Protein AF-A0A2M6ZL70-F1 (afdb_monomer_lite)

Foldseek 3Di:
DDDDPVVVPDDDDPLVVVVVVQVVCVVVVHDDDDPSDPDDPDDDDPVVVVVVVVCVVVVVPDDDPPVGHPVD

Secondary structure (DSSP, 8-state):
----GGGGGSPPPHHHHHHHHHHHHHHTT---------S-SSPPPHHHHHHHHHHHHTT--SPPPTT--TT-

Radius of gyration: 19.78 Å; chains: 1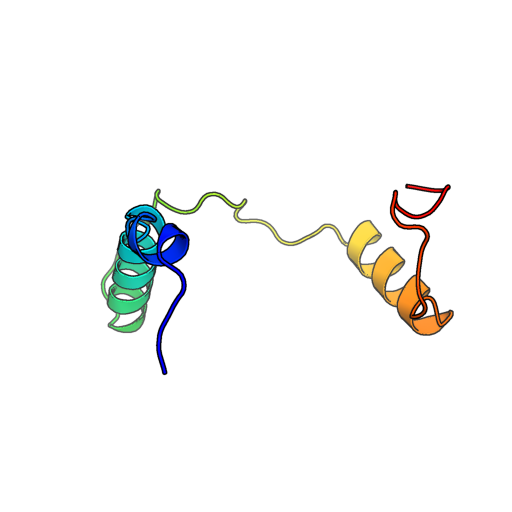; bounding box: 36×38×44 Å

pLDDT: mean 93.4, std 4.86, range [76.06, 98.75]

Sequence (72 aa):
MQLARRIRQIPPSATLALNAKANQLKAQGVDIVNFGVGEPDFDTPDNIREAAIRAIREGFTRYTPVGGIPEL

Structure (mmCIF, N/CA/C/O backbone):
data_AF-A0A2M6ZL70-F1
#
_entry.id   AF-A0A2M6ZL70-F1
#
loop_
_atom_site.group_PDB
_atom_site.id
_atom_site.type_symbol
_atom_site.label_atom_id
_atom_site.label_alt_id
_atom_site.label_comp_id
_atom_site.label_asym_id
_atom_site.label_entity_id
_atom_site.label_seq_id
_atom_site.pdbx_PDB_ins_code
_atom_site.Cartn_x
_atom_site.Cartn_y
_atom_site.Cartn_z
_atom_site.occupancy
_atom_site.B_iso_or_equiv
_atom_site.auth_seq_id
_atom_site.auth_comp_id
_atom_site.auth_asym_id
_atom_site.auth_atom_id
_atom_site.pdbx_PDB_model_num
ATOM 1 N N . MET A 1 1 ? 18.452 16.672 18.316 1.00 76.06 1 MET A N 1
ATOM 2 C CA . MET A 1 1 ? 18.182 16.746 16.861 1.00 76.06 1 MET A CA 1
ATOM 3 C C . MET A 1 1 ? 17.133 17.827 16.615 1.00 76.06 1 MET A C 1
ATOM 5 O O . MET A 1 1 ? 16.107 17.796 17.284 1.00 76.06 1 MET A O 1
ATOM 9 N N . GLN A 1 2 ? 17.380 18.807 15.741 1.00 89.69 2 GLN A N 1
ATOM 10 C CA . GLN A 1 2 ? 16.446 19.915 15.495 1.00 89.69 2 GLN A CA 1
ATOM 11 C C . GLN A 1 2 ? 15.716 19.712 14.163 1.00 89.69 2 GLN A C 1
ATOM 13 O O . GLN A 1 2 ? 16.338 19.687 13.108 1.00 89.69 2 GLN A O 1
ATOM 18 N N . LEU A 1 3 ? 14.390 19.556 14.217 1.00 93.50 3 LEU A N 1
ATOM 19 C CA . LEU A 1 3 ? 13.553 19.403 13.022 1.00 93.50 3 LEU A CA 1
ATOM 20 C C . LEU A 1 3 ? 13.315 20.746 12.316 1.00 93.50 3 LEU A C 1
ATOM 22 O O . LEU A 1 3 ? 13.191 21.786 12.972 1.00 93.50 3 LEU A O 1
ATOM 26 N N . ALA A 1 4 ? 13.172 20.702 10.988 1.00 96.19 4 ALA A N 1
ATOM 27 C CA . ALA A 1 4 ? 12.815 21.855 10.164 1.00 96.19 4 ALA A CA 1
ATOM 28 C C . ALA A 1 4 ? 11.445 22.447 10.552 1.00 96.19 4 ALA A C 1
ATOM 30 O O . ALA A 1 4 ? 10.507 21.718 10.876 1.00 96.19 4 ALA A O 1
ATOM 31 N N . ARG A 1 5 ? 11.301 23.778 10.454 1.00 94.94 5 ARG A N 1
ATOM 32 C CA . ARG A 1 5 ? 10.093 24.515 10.883 1.00 94.94 5 ARG A CA 1
ATOM 33 C C . ARG A 1 5 ? 8.805 24.013 10.222 1.00 94.94 5 ARG A C 1
ATOM 35 O O . ARG A 1 5 ? 7.819 23.828 10.921 1.00 94.94 5 ARG A O 1
ATOM 42 N N . ARG A 1 6 ? 8.836 23.739 8.911 1.00 95.12 6 ARG A N 1
ATOM 43 C CA . ARG A 1 6 ? 7.676 23.251 8.138 1.00 95.12 6 ARG A CA 1
ATOM 44 C C . ARG A 1 6 ? 7.082 21.948 8.676 1.00 95.12 6 ARG A C 1
ATOM 46 O O . ARG A 1 6 ? 5.877 21.772 8.637 1.00 95.12 6 ARG A O 1
ATOM 53 N N . ILE A 1 7 ? 7.910 21.062 9.235 1.00 94.44 7 ILE A N 1
ATOM 54 C CA . ILE A 1 7 ? 7.433 19.795 9.809 1.00 94.44 7 ILE A CA 1
ATOM 55 C C . ILE A 1 7 ? 6.583 20.052 11.055 1.00 94.44 7 ILE A C 1
ATOM 57 O O . ILE A 1 7 ? 5.596 19.366 11.275 1.00 94.44 7 ILE A O 1
ATOM 61 N N . ARG A 1 8 ? 6.914 21.087 11.838 1.00 91.25 8 ARG A N 1
ATOM 62 C CA . ARG A 1 8 ? 6.165 21.444 13.054 1.00 91.25 8 ARG A CA 1
ATOM 63 C C . ARG A 1 8 ? 4.775 22.018 12.766 1.00 91.25 8 ARG A C 1
ATOM 65 O O . ARG A 1 8 ? 3.991 22.157 13.692 1.00 91.25 8 ARG A O 1
ATOM 72 N N . GLN A 1 9 ? 4.499 22.394 11.518 1.00 94.38 9 GLN A N 1
ATOM 73 C CA . GLN A 1 9 ? 3.213 22.958 11.101 1.00 94.38 9 GLN A CA 1
ATOM 74 C C . GLN A 1 9 ? 2.228 21.884 10.623 1.00 94.38 9 GLN A C 1
ATOM 76 O O . GLN A 1 9 ? 1.058 22.193 10.427 1.00 94.38 9 GLN A O 1
ATOM 81 N N . ILE A 1 10 ? 2.682 20.642 10.428 1.00 92.88 10 ILE A N 1
ATOM 82 C CA . ILE A 1 10 ? 1.827 19.542 9.981 1.00 92.88 10 ILE A CA 1
ATOM 83 C C . ILE A 1 10 ? 1.145 18.940 11.217 1.00 92.88 10 ILE A C 1
ATOM 85 O O . ILE A 1 10 ? 1.845 18.427 12.096 1.00 92.88 10 ILE A O 1
ATOM 89 N N . PRO A 1 11 ? -0.195 19.001 11.321 1.00 90.81 11 PRO A N 1
ATOM 90 C CA . PRO A 1 11 ? -0.898 18.414 12.449 1.00 90.81 11 PRO A CA 1
ATOM 91 C C . PRO A 1 11 ? -0.832 16.878 12.396 1.00 90.81 11 PRO A C 1
ATOM 9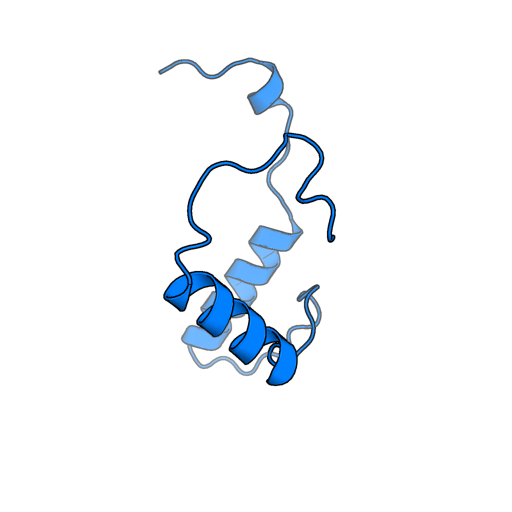3 O O . PRO A 1 11 ? -0.758 16.295 11.310 1.00 90.81 11 PRO A O 1
ATOM 96 N N . PRO A 1 12 ? -0.902 16.196 13.551 1.00 88.50 12 PRO A N 1
ATOM 97 C CA . PRO A 1 12 ? -1.093 14.752 13.584 1.00 88.50 12 PRO A CA 1
ATOM 98 C C . PRO A 1 12 ? -2.369 14.332 12.841 1.00 88.50 12 PRO A C 1
ATOM 100 O O . PRO A 1 12 ? -3.387 15.022 12.895 1.00 88.50 12 PRO A O 1
ATOM 103 N N . SER A 1 13 ? -2.328 13.180 12.170 1.00 90.81 13 SER A N 1
ATOM 104 C CA . SER A 1 13 ? -3.485 12.667 11.432 1.00 90.81 13 SER A CA 1
ATOM 105 C C . SER A 1 13 ? -4.547 12.102 12.378 1.00 90.81 13 SER A C 1
ATOM 107 O O . SER A 1 13 ? -4.312 11.118 13.084 1.00 90.81 13 SER A O 1
ATOM 109 N N . ALA A 1 14 ? -5.742 12.694 12.343 1.00 88.81 14 ALA A N 1
ATOM 110 C CA . ALA A 1 14 ? -6.896 12.203 13.091 1.00 88.81 14 ALA A CA 1
ATOM 111 C C . ALA A 1 14 ? -7.375 10.828 12.589 1.00 88.81 14 ALA A C 1
ATOM 113 O O . ALA A 1 14 ? -7.768 9.983 13.392 1.00 88.81 14 ALA A O 1
ATOM 114 N N . THR A 1 15 ? -7.293 10.569 11.278 1.00 88.12 15 THR A N 1
ATOM 115 C CA . THR A 1 15 ? -7.718 9.291 10.683 1.00 88.12 15 THR A CA 1
ATOM 116 C C . THR A 1 15 ? -6.792 8.144 11.082 1.00 88.12 15 THR A C 1
ATOM 118 O O . THR A 1 15 ? -7.267 7.058 11.408 1.00 88.12 15 THR A O 1
ATOM 121 N N . LEU A 1 16 ? -5.478 8.390 11.155 1.00 87.38 16 LEU A N 1
ATOM 122 C CA . LEU A 1 16 ? -4.522 7.392 11.648 1.00 87.38 16 LEU A CA 1
ATOM 123 C C . LEU A 1 16 ? -4.732 7.092 13.135 1.00 87.38 16 LEU A C 1
ATOM 125 O O . LEU A 1 16 ? -4.685 5.929 13.531 1.00 87.38 16 LEU A O 1
ATOM 129 N N . ALA A 1 17 ? -5.000 8.115 13.952 1.00 88.50 17 ALA A N 1
ATOM 130 C CA . ALA A 1 17 ? -5.267 7.928 15.378 1.00 88.50 17 ALA A CA 1
ATOM 131 C C . ALA A 1 17 ? -6.530 7.082 15.624 1.00 88.50 17 ALA A C 1
ATOM 133 O O . ALA A 1 17 ? -6.512 6.175 16.459 1.00 88.50 17 ALA A O 1
ATOM 134 N N . LEU A 1 18 ? -7.603 7.337 14.866 1.00 89.12 18 LEU A N 1
ATOM 135 C CA . LEU A 1 18 ? -8.841 6.562 14.946 1.00 89.12 18 LEU A CA 1
ATOM 136 C C . LEU A 1 18 ? -8.623 5.098 14.541 1.00 89.12 18 LEU A C 1
ATOM 138 O O . LEU A 1 18 ? -8.996 4.197 15.292 1.00 89.12 18 LEU A O 1
ATOM 142 N N . ASN A 1 19 ? -7.968 4.857 13.400 1.00 88.38 19 ASN A N 1
ATOM 143 C CA . ASN A 1 19 ? -7.681 3.500 12.928 1.00 88.38 19 ASN A CA 1
ATOM 144 C C . ASN A 1 19 ? -6.777 2.729 13.900 1.00 88.38 19 ASN A C 1
ATOM 146 O O . ASN A 1 19 ? -7.041 1.564 14.194 1.00 88.38 19 ASN A O 1
ATOM 150 N N . ALA A 1 20 ? -5.763 3.380 14.479 1.00 89.25 20 ALA A N 1
ATOM 151 C CA . ALA A 1 20 ? -4.923 2.767 15.506 1.00 89.25 20 ALA A CA 1
ATOM 152 C C . ALA A 1 20 ? -5.736 2.359 16.747 1.00 89.25 20 ALA A C 1
ATOM 154 O O . ALA A 1 20 ? -5.555 1.258 17.272 1.00 89.25 20 ALA A O 1
ATOM 155 N N . LYS A 1 21 ? -6.670 3.209 17.194 1.00 91.00 21 LYS A N 1
ATOM 156 C CA . LYS A 1 21 ? -7.537 2.901 18.338 1.00 91.00 21 LYS A CA 1
ATOM 157 C C . LYS A 1 21 ? -8.501 1.751 18.042 1.00 91.00 21 LYS A C 1
ATOM 159 O O . LYS A 1 21 ? -8.657 0.876 18.894 1.00 91.00 21 LYS A O 1
ATOM 164 N N . ALA A 1 22 ? -9.109 1.729 16.856 1.00 90.62 22 ALA A N 1
ATOM 165 C CA . ALA A 1 22 ? -9.984 0.639 16.424 1.00 90.62 22 ALA A CA 1
ATOM 166 C C . ALA A 1 22 ? -9.231 -0.703 16.393 1.00 90.62 22 ALA A C 1
ATOM 168 O O . ALA A 1 22 ? -9.704 -1.687 16.960 1.00 90.62 22 ALA A O 1
ATOM 169 N N . ASN A 1 23 ? -8.015 -0.722 15.835 1.00 89.44 23 ASN A N 1
ATOM 170 C CA . ASN A 1 23 ? -7.160 -1.911 15.808 1.00 89.44 23 ASN A CA 1
ATOM 171 C C . ASN A 1 23 ? -6.761 -2.380 17.215 1.00 89.44 23 ASN A C 1
ATOM 173 O O . ASN A 1 23 ? -6.785 -3.578 17.491 1.00 89.44 23 ASN A O 1
ATOM 177 N N . GLN A 1 24 ? -6.443 -1.451 18.125 1.00 93.62 24 GLN A N 1
ATOM 178 C CA . GLN A 1 24 ? -6.130 -1.778 19.519 1.00 93.62 24 GLN A CA 1
ATOM 179 C C . GLN A 1 24 ? -7.317 -2.442 20.227 1.00 93.62 24 GLN A C 1
ATOM 181 O O . GLN A 1 24 ? -7.140 -3.448 20.908 1.00 93.62 24 GLN A O 1
ATOM 186 N N . LEU A 1 25 ? -8.519 -1.884 20.083 1.00 94.06 25 LEU A N 1
ATOM 187 C CA . LEU A 1 25 ? -9.719 -2.427 20.717 1.00 94.06 25 LEU A CA 1
ATOM 188 C C . LEU A 1 25 ? -10.097 -3.798 20.130 1.00 94.06 25 LEU A C 1
ATOM 190 O O . LEU A 1 25 ? -10.408 -4.716 20.885 1.00 94.06 25 LEU A O 1
ATOM 194 N N . LYS A 1 26 ? -9.968 -3.977 18.808 1.00 91.69 26 LYS A N 1
ATOM 195 C CA . LYS A 1 26 ? -10.144 -5.281 18.151 1.00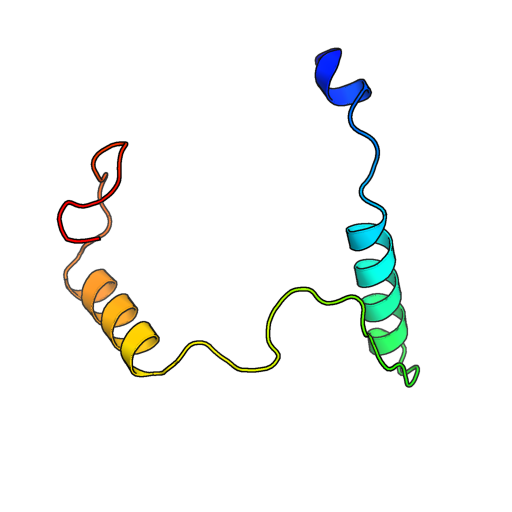 91.69 26 LYS A CA 1
ATOM 196 C C . LYS A 1 26 ? -9.153 -6.323 18.687 1.00 91.69 26 LYS A C 1
ATOM 198 O O . LYS A 1 26 ? -9.549 -7.443 18.990 1.00 91.69 26 LYS A O 1
ATOM 203 N N . ALA A 1 27 ? -7.883 -5.953 18.874 1.00 93.38 27 ALA A N 1
ATOM 204 C CA . ALA A 1 27 ? -6.861 -6.834 19.455 1.00 93.38 27 ALA A CA 1
ATOM 205 C C . ALA A 1 27 ? -7.128 -7.194 20.930 1.00 93.38 27 ALA A C 1
ATOM 207 O O . ALA A 1 27 ? -6.657 -8.221 21.410 1.00 93.38 27 ALA A O 1
ATOM 208 N N . GLN A 1 28 ? -7.897 -6.369 21.643 1.00 96.56 28 GLN A N 1
ATOM 209 C CA . GLN A 1 28 ? -8.370 -6.636 23.006 1.00 96.56 28 GLN A CA 1
ATOM 210 C C . GLN A 1 28 ? -9.645 -7.496 23.041 1.00 96.56 28 GLN A C 1
ATOM 212 O O . GLN A 1 28 ? -10.163 -7.763 24.122 1.00 96.56 28 GLN A O 1
ATOM 217 N N . GLY A 1 29 ? -10.155 -7.930 21.882 1.00 95.31 29 GLY A N 1
ATOM 218 C CA . GLY A 1 29 ? -11.366 -8.745 21.772 1.00 95.31 29 GLY A CA 1
ATOM 219 C C . GLY A 1 29 ? -12.671 -7.951 21.850 1.00 95.31 29 GLY A C 1
ATOM 220 O O . GLY A 1 29 ? -13.727 -8.551 22.026 1.00 95.31 29 GLY A O 1
ATOM 221 N N . VAL A 1 30 ? -12.624 -6.618 21.734 1.00 96.62 30 VAL A N 1
ATOM 222 C CA . VAL A 1 30 ? -13.836 -5.791 21.674 1.00 96.62 30 VAL A CA 1
ATOM 223 C C . VAL A 1 30 ? -14.479 -5.941 20.294 1.00 96.62 30 VAL A C 1
ATOM 225 O O . VAL A 1 30 ? -13.809 -5.754 19.276 1.00 96.62 30 VAL A O 1
ATOM 228 N N . ASP A 1 31 ? -15.777 -6.241 20.267 1.00 94.00 31 ASP A N 1
ATOM 229 C CA . ASP A 1 31 ? -16.568 -6.295 19.036 1.00 94.00 31 ASP A CA 1
ATOM 230 C C . ASP A 1 31 ? -16.830 -4.878 18.502 1.00 94.00 31 ASP A C 1
ATOM 232 O O . ASP A 1 31 ? -17.483 -4.059 19.154 1.00 94.00 31 ASP A O 1
ATOM 236 N N . ILE A 1 32 ? -16.240 -4.557 17.348 1.00 89.44 32 ILE A N 1
ATOM 237 C CA . ILE A 1 32 ? -16.247 -3.218 16.748 1.00 89.44 32 ILE A CA 1
ATOM 238 C C . ILE A 1 32 ? -16.405 -3.332 15.241 1.00 89.44 32 ILE A C 1
ATOM 240 O O . ILE A 1 32 ? -15.630 -4.009 14.565 1.00 89.44 32 ILE A O 1
ATOM 244 N N . VAL A 1 33 ? -17.332 -2.541 14.707 1.00 88.50 33 VAL A N 1
ATOM 245 C CA . VAL A 1 33 ? -17.466 -2.305 13.270 1.00 88.50 33 VAL A CA 1
ATOM 246 C C . VAL A 1 33 ? -16.705 -1.030 12.910 1.00 88.50 33 VAL A C 1
ATOM 248 O O . VAL A 1 33 ? -17.070 0.066 13.339 1.00 88.50 33 VAL A O 1
ATOM 251 N N . ASN A 1 34 ? -15.615 -1.165 12.151 1.00 84.31 34 ASN A N 1
ATOM 252 C CA . ASN A 1 34 ? -14.782 -0.033 11.747 1.00 84.31 34 ASN A CA 1
ATOM 253 C C . ASN A 1 34 ? -15.169 0.465 10.345 1.00 84.31 34 ASN A C 1
ATOM 255 O O . ASN A 1 34 ? -14.843 -0.177 9.353 1.00 84.31 34 ASN A O 1
ATOM 259 N N . PHE A 1 35 ? -15.796 1.641 10.270 1.00 86.88 35 PHE A N 1
ATOM 260 C CA . PHE A 1 35 ? -16.107 2.340 9.013 1.00 86.88 35 PHE A CA 1
ATOM 261 C C . PHE A 1 35 ? -15.055 3.398 8.619 1.00 86.88 35 PHE A C 1
ATOM 263 O O . PHE A 1 35 ? -15.290 4.208 7.729 1.00 86.88 35 PHE A O 1
ATOM 270 N N . GLY A 1 36 ? -13.912 3.445 9.312 1.00 81.38 36 GLY A N 1
ATOM 271 C CA . GLY A 1 36 ? -12.841 4.429 9.101 1.00 81.38 36 GLY A CA 1
ATOM 272 C C . GLY A 1 36 ? -11.712 3.972 8.170 1.00 81.38 36 GLY A C 1
ATOM 273 O O . GLY A 1 36 ? -10.726 4.696 8.002 1.00 81.38 36 GLY A O 1
ATOM 274 N N . VAL A 1 37 ? -11.822 2.773 7.595 1.00 80.94 37 VAL A N 1
ATOM 275 C CA . VAL A 1 37 ? -10.836 2.214 6.663 1.00 80.94 37 VAL A CA 1
ATOM 276 C C . VAL A 1 37 ? -11.120 2.741 5.254 1.00 80.94 37 VAL A C 1
ATOM 278 O O . VAL A 1 37 ? -12.257 2.712 4.798 1.00 80.94 37 VAL A O 1
ATOM 281 N N . GLY A 1 38 ? -10.091 3.269 4.585 1.00 86.69 38 GLY A N 1
ATOM 282 C CA . GLY A 1 38 ? -10.197 3.859 3.242 1.00 86.69 38 GLY A CA 1
ATOM 283 C C . GLY A 1 38 ? -9.756 2.933 2.105 1.00 86.69 38 GLY A C 1
ATOM 284 O O . GLY A 1 38 ? -9.650 3.391 0.970 1.00 86.69 38 GLY A O 1
ATOM 285 N N . GLU A 1 39 ? -9.455 1.670 2.408 1.00 89.12 39 GLU A N 1
ATOM 286 C CA . GLU A 1 39 ? -9.093 0.632 1.440 1.00 89.12 39 GLU A CA 1
ATOM 287 C C . GLU A 1 39 ? -10.214 -0.414 1.322 1.00 89.12 39 GLU A C 1
ATOM 289 O O . GLU A 1 39 ? -10.988 -0.581 2.271 1.00 89.12 39 GLU A O 1
ATOM 294 N N . PRO A 1 40 ? -10.338 -1.095 0.170 1.00 91.44 40 PRO A N 1
ATOM 295 C CA . PRO A 1 40 ? -11.302 -2.175 0.009 1.00 91.44 40 PRO A CA 1
ATOM 296 C C . PRO A 1 40 ? -11.021 -3.367 0.931 1.00 91.44 40 PRO A C 1
ATOM 298 O O . PRO A 1 40 ? -9.901 -3.574 1.386 1.00 91.44 40 PRO A O 1
ATOM 301 N N . ASP A 1 41 ? -12.047 -4.181 1.161 1.00 90.50 41 ASP A N 1
ATOM 302 C CA . ASP A 1 41 ? -12.021 -5.376 2.010 1.00 90.50 41 ASP A CA 1
ATOM 303 C C . ASP A 1 41 ? -11.595 -6.661 1.276 1.00 90.50 41 ASP A C 1
ATOM 305 O O . ASP A 1 41 ? -11.549 -7.734 1.879 1.00 90.50 41 ASP A O 1
ATOM 309 N N . PHE A 1 42 ? -11.279 -6.566 -0.015 1.00 94.94 42 PHE A N 1
ATOM 310 C CA . PHE A 1 42 ? -10.829 -7.682 -0.841 1.00 94.94 42 PHE A CA 1
ATOM 311 C C . PHE A 1 42 ? -9.329 -7.616 -1.132 1.00 94.94 42 PHE A C 1
ATOM 313 O O . PHE A 1 42 ? -8.731 -6.545 -1.236 1.00 94.94 42 PHE A O 1
ATOM 320 N N . ASP A 1 43 ? -8.731 -8.786 -1.341 1.00 97.00 43 ASP A N 1
ATOM 321 C CA . ASP A 1 43 ? -7.331 -8.882 -1.735 1.00 97.00 43 ASP A CA 1
ATOM 322 C C . ASP A 1 43 ? -7.102 -8.439 -3.189 1.00 97.00 43 ASP A C 1
ATOM 324 O O . ASP A 1 43 ? -7.980 -8.533 -4.050 1.00 97.00 43 ASP A O 1
ATOM 328 N N . THR A 1 44 ? -5.863 -8.052 -3.499 1.00 98.00 44 THR A N 1
ATOM 329 C CA . THR A 1 44 ? -5.407 -7.808 -4.875 1.00 98.00 44 THR A CA 1
ATOM 330 C C . THR A 1 44 ? -5.725 -9.003 -5.793 1.00 98.00 44 THR A C 1
ATOM 332 O O . THR A 1 44 ? -5.311 -10.115 -5.462 1.00 98.00 44 THR A O 1
ATOM 335 N N . PRO A 1 45 ? -6.370 -8.804 -6.960 1.00 98.44 45 PRO A N 1
ATOM 336 C CA . PRO A 1 45 ? -6.686 -9.872 -7.914 1.00 98.44 45 PRO A CA 1
ATOM 337 C C . PRO A 1 45 ? -5.493 -10.751 -8.333 1.00 98.44 45 PRO A C 1
ATOM 339 O O . PRO A 1 45 ? -4.374 -10.261 -8.509 1.00 98.44 45 PRO A O 1
ATOM 342 N N . ASP A 1 46 ? -5.744 -12.045 -8.572 1.00 98.62 46 ASP A N 1
ATOM 343 C CA . ASP A 1 46 ? -4.705 -13.041 -8.894 1.00 98.62 46 ASP A CA 1
ATOM 344 C C . ASP A 1 46 ? -3.864 -12.686 -10.117 1.00 98.62 46 ASP A C 1
ATOM 346 O O . ASP A 1 46 ? -2.643 -12.807 -10.089 1.00 98.62 46 ASP A O 1
ATOM 350 N N . ASN A 1 47 ? -4.486 -12.182 -11.181 1.00 98.50 47 ASN A N 1
ATOM 351 C CA . ASN A 1 47 ? -3.765 -11.792 -12.391 1.00 98.50 47 ASN A CA 1
ATOM 352 C C . ASN A 1 47 ? -2.726 -10.687 -12.125 1.00 98.50 47 ASN A C 1
ATOM 354 O O . ASN A 1 47 ? -1.687 -10.653 -12.783 1.00 98.50 47 ASN A O 1
ATOM 358 N N . ILE A 1 48 ? -2.985 -9.804 -11.155 1.00 98.56 48 ILE A N 1
ATOM 359 C CA . ILE A 1 48 ? -2.053 -8.748 -10.747 1.00 98.56 48 ILE A CA 1
ATOM 360 C C . ILE A 1 48 ? -0.930 -9.346 -9.891 1.00 98.56 48 ILE A C 1
ATOM 362 O O . ILE A 1 48 ? 0.242 -9.039 -10.118 1.00 98.56 48 ILE A O 1
ATOM 366 N N . ARG A 1 49 ? -1.268 -10.241 -8.950 1.00 98.62 49 ARG A N 1
ATOM 367 C CA . ARG A 1 49 ? -0.282 -10.963 -8.127 1.00 98.62 49 ARG A CA 1
ATOM 368 C C . ARG A 1 49 ? 0.703 -11.750 -8.994 1.00 98.62 49 ARG A C 1
ATOM 370 O O . ARG A 1 49 ? 1.913 -11.611 -8.822 1.00 98.62 49 ARG A O 1
ATOM 377 N N . GLU A 1 50 ? 0.201 -12.500 -9.972 1.00 98.75 50 GLU A N 1
ATOM 378 C CA . GLU A 1 50 ? 1.023 -13.296 -10.888 1.00 98.75 50 GLU A CA 1
ATOM 379 C C . GLU A 1 50 ? 1.907 -12.428 -11.792 1.00 98.75 50 GLU A C 1
ATOM 381 O O . GLU A 1 50 ? 3.079 -12.748 -12.003 1.00 98.75 50 GLU A O 1
ATOM 386 N N . ALA A 1 51 ? 1.399 -11.290 -12.281 1.00 98.44 51 ALA A N 1
ATOM 387 C CA . ALA A 1 51 ? 2.205 -10.346 -13.054 1.00 98.44 51 ALA A CA 1
ATOM 388 C C . ALA A 1 51 ? 3.375 -9.778 -12.227 1.00 98.44 51 ALA A C 1
ATOM 390 O O . ALA A 1 51 ? 4.501 -9.710 -12.726 1.00 98.44 51 ALA A O 1
ATOM 391 N N . ALA A 1 52 ? 3.136 -9.435 -10.957 1.00 98.44 52 ALA A N 1
ATOM 392 C CA . ALA A 1 52 ? 4.177 -8.962 -10.046 1.00 98.44 52 ALA A CA 1
ATOM 393 C C . ALA A 1 52 ? 5.210 -10.057 -9.723 1.00 98.44 52 ALA A C 1
ATOM 395 O O . ALA A 1 52 ? 6.415 -9.805 -9.768 1.00 98.44 52 ALA A O 1
ATOM 396 N N . ILE A 1 53 ? 4.762 -11.293 -9.463 1.00 98.69 53 ILE A N 1
ATOM 397 C CA . ILE A 1 53 ? 5.651 -12.447 -9.247 1.00 98.69 53 ILE A CA 1
ATOM 398 C C . ILE A 1 53 ? 6.535 -12.687 -10.475 1.00 98.69 53 ILE A C 1
ATOM 400 O O . ILE A 1 53 ? 7.742 -12.907 -10.337 1.00 98.69 53 ILE A O 1
ATOM 404 N N . ARG A 1 54 ? 5.960 -12.634 -11.680 1.00 98.62 54 ARG A N 1
ATOM 405 C CA . ARG A 1 54 ? 6.711 -12.789 -12.929 1.00 98.62 54 ARG A CA 1
ATOM 406 C C . ARG A 1 54 ? 7.774 -11.702 -13.080 1.00 98.62 54 ARG A C 1
ATOM 408 O O . ARG A 1 54 ? 8.926 -12.043 -13.322 1.00 98.62 54 ARG A O 1
ATOM 415 N N . ALA A 1 55 ? 7.425 -10.435 -12.851 1.00 98.25 55 ALA A N 1
ATOM 416 C CA . ALA A 1 55 ? 8.375 -9.325 -12.926 1.00 98.25 55 ALA A CA 1
ATOM 417 C C . ALA A 1 55 ? 9.568 -9.514 -11.967 1.00 98.25 55 ALA A C 1
ATOM 419 O O . ALA A 1 55 ? 10.718 -9.293 -12.349 1.00 98.25 55 ALA A O 1
ATOM 420 N N . ILE A 1 56 ? 9.318 -10.007 -10.745 1.00 98.50 56 ILE A N 1
ATOM 421 C CA . ILE A 1 56 ? 10.380 -10.362 -9.789 1.00 98.50 56 ILE A CA 1
ATOM 422 C C . ILE A 1 56 ? 11.279 -11.472 -10.353 1.00 98.50 56 ILE A C 1
ATOM 424 O O . ILE A 1 56 ? 12.504 -11.345 -10.316 1.00 98.50 56 ILE A O 1
ATOM 428 N N . ARG A 1 57 ? 10.692 -12.552 -10.889 1.00 98.44 57 ARG A N 1
ATOM 429 C CA . ARG A 1 57 ? 11.434 -13.697 -11.456 1.00 98.44 57 ARG A CA 1
ATOM 430 C C . ARG A 1 57 ? 12.264 -13.320 -12.684 1.00 98.44 57 ARG A C 1
ATOM 432 O 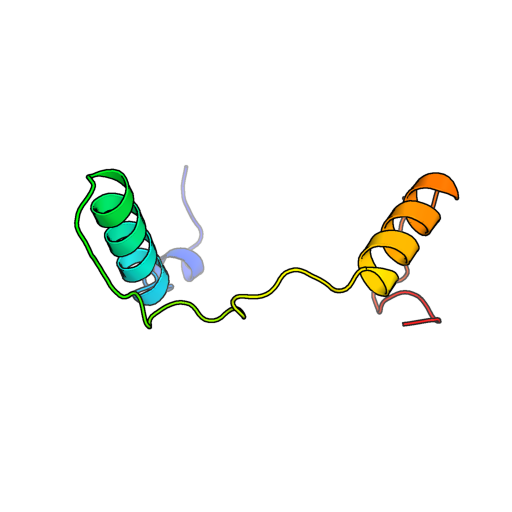O . ARG A 1 57 ? 13.350 -13.859 -12.864 1.00 98.44 57 ARG A O 1
ATOM 439 N N . GLU A 1 58 ? 11.778 -12.386 -13.494 1.00 98.06 58 GLU A N 1
ATOM 440 C CA . GLU A 1 58 ? 12.465 -11.855 -14.679 1.00 98.06 58 GLU A CA 1
ATOM 441 C C . GLU A 1 58 ? 13.534 -10.805 -14.330 1.00 98.06 58 GLU A C 1
ATOM 443 O O . GLU A 1 58 ? 14.239 -10.308 -15.206 1.00 98.06 58 GLU A O 1
ATOM 448 N N . GLY A 1 59 ? 13.699 -10.478 -13.044 1.00 97.81 59 GLY A N 1
ATOM 449 C CA . GLY A 1 59 ? 14.738 -9.568 -12.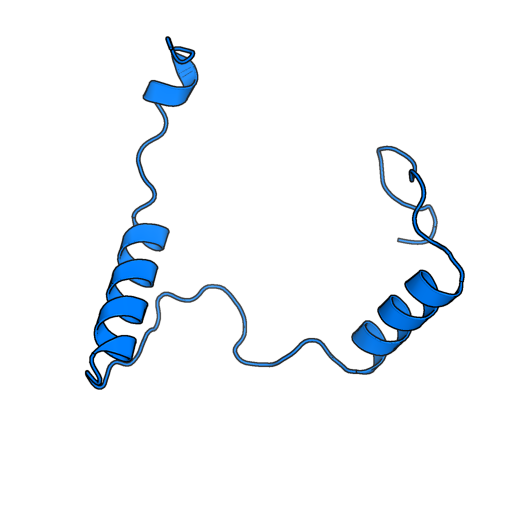574 1.00 97.81 59 GLY A CA 1
ATOM 450 C C . GLY A 1 59 ? 14.398 -8.086 -12.733 1.00 97.81 59 GLY A C 1
ATOM 451 O O . GLY A 1 59 ? 15.307 -7.254 -12.646 1.00 97.81 59 GLY A O 1
ATOM 452 N N . PHE A 1 60 ? 13.119 -7.730 -12.900 1.00 97.06 60 PHE A N 1
ATOM 453 C CA . PHE A 1 60 ? 12.631 -6.352 -13.012 1.00 97.06 60 PHE A CA 1
ATOM 454 C C . PHE A 1 60 ? 12.729 -5.604 -11.665 1.00 97.06 60 PHE A C 1
ATOM 456 O O . PHE A 1 60 ? 11.755 -5.386 -10.953 1.00 97.06 60 PHE A O 1
ATOM 463 N N . THR A 1 61 ? 13.963 -5.279 -11.274 1.00 96.88 61 THR A N 1
ATOM 464 C CA . THR A 1 61 ? 14.360 -4.856 -9.912 1.00 96.88 61 THR A CA 1
ATOM 465 C C . THR A 1 61 ? 15.303 -3.650 -9.915 1.00 96.88 61 THR A C 1
ATOM 467 O O . THR A 1 61 ? 15.903 -3.300 -8.897 1.00 96.88 61 THR A O 1
ATOM 470 N N . ARG A 1 62 ? 15.502 -3.041 -11.087 1.00 96.62 62 ARG A N 1
ATOM 471 C CA . ARG A 1 62 ? 16.425 -1.922 -11.305 1.00 96.62 62 ARG A CA 1
ATOM 472 C C . ARG A 1 62 ? 15.653 -0.622 -11.473 1.00 96.62 62 ARG A C 1
ATOM 474 O O . ARG A 1 62 ? 14.428 -0.617 -11.532 1.00 96.62 62 ARG A O 1
ATOM 481 N N . TYR A 1 63 ? 16.393 0.481 -11.519 1.00 97.44 63 TYR A N 1
ATOM 482 C CA . TYR A 1 63 ? 15.806 1.802 -11.692 1.00 97.44 63 TYR A CA 1
ATOM 483 C C . TYR A 1 63 ? 14.934 1.883 -12.944 1.00 97.44 63 TYR A C 1
ATOM 485 O O . TYR A 1 63 ? 15.307 1.401 -14.013 1.00 97.44 63 TYR A O 1
ATOM 493 N N . THR A 1 64 ? 13.800 2.553 -12.788 1.00 97.25 64 THR A N 1
ATOM 494 C CA . THR A 1 64 ? 12.899 2.954 -13.866 1.00 97.25 64 THR A CA 1
ATOM 495 C C . THR A 1 64 ? 13.116 4.438 -14.177 1.00 97.25 64 THR A C 1
ATOM 497 O O . THR A 1 64 ? 13.706 5.161 -13.364 1.00 97.25 64 THR A O 1
ATOM 500 N N . PRO A 1 65 ? 12.628 4.941 -15.321 1.00 97.69 65 PRO A N 1
ATOM 501 C CA . PRO A 1 65 ? 12.550 6.378 -15.549 1.00 97.69 65 PRO A CA 1
ATOM 502 C C . PRO A 1 65 ? 11.747 7.081 -14.444 1.00 97.69 65 PRO A C 1
ATOM 504 O O . PRO A 1 65 ? 10.859 6.490 -13.827 1.00 97.69 65 PRO A O 1
ATOM 507 N N . VAL A 1 66 ? 12.035 8.368 -14.222 1.00 96.69 66 VAL A N 1
ATOM 508 C CA . VAL A 1 66 ? 11.39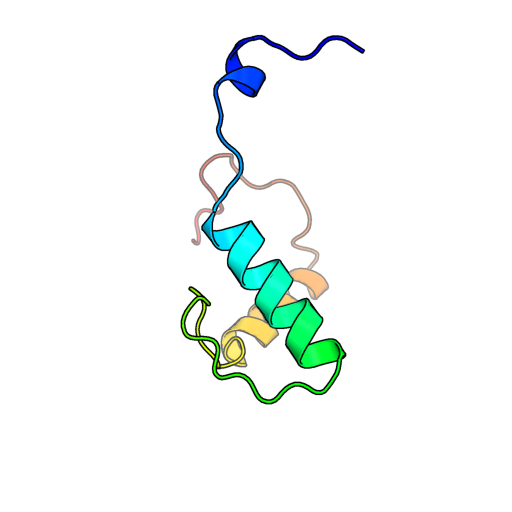4 9.185 -13.169 1.00 96.69 66 VAL A CA 1
ATOM 509 C C . VAL A 1 66 ? 9.872 9.250 -13.333 1.00 96.69 66 VAL A C 1
ATOM 511 O O . VAL A 1 66 ? 9.153 9.294 -12.342 1.00 96.69 66 VAL A O 1
ATOM 514 N N . GLY A 1 67 ? 9.387 9.244 -14.577 1.00 97.06 67 GLY A N 1
ATOM 515 C CA . GLY A 1 67 ? 7.957 9.289 -14.888 1.00 97.06 67 GLY A CA 1
ATOM 516 C C . GLY A 1 67 ? 7.231 7.942 -14.811 1.00 97.06 67 GLY A C 1
ATOM 517 O O . GLY A 1 67 ? 6.022 7.931 -14.995 1.00 97.06 67 GLY A O 1
ATOM 518 N N . GLY A 1 68 ? 7.935 6.834 -14.554 1.00 96.81 68 GLY A N 1
ATOM 519 C CA . GLY A 1 68 ? 7.394 5.476 -14.666 1.00 96.81 68 GLY A CA 1
ATOM 520 C C . GLY A 1 68 ? 7.987 4.693 -15.839 1.00 96.81 68 GLY A C 1
ATOM 521 O O . GLY A 1 68 ? 8.801 5.207 -16.609 1.00 96.81 68 GLY A O 1
ATOM 522 N N . ILE A 1 69 ? 7.622 3.417 -15.938 1.00 97.00 69 ILE A N 1
ATOM 523 C CA . ILE A 1 69 ? 8.001 2.555 -17.066 1.00 97.00 69 ILE A CA 1
ATOM 524 C C . ILE A 1 69 ? 7.121 2.906 -18.279 1.00 97.00 69 ILE A C 1
ATOM 526 O O . ILE A 1 69 ? 5.964 3.252 -18.068 1.00 97.00 69 ILE A O 1
ATOM 530 N N . PRO A 1 70 ? 7.621 2.840 -19.525 1.00 95.62 70 PRO A N 1
ATOM 531 C CA . PRO A 1 70 ? 6.825 3.177 -20.711 1.00 95.62 70 PRO A CA 1
ATOM 532 C C . PRO A 1 70 ? 5.527 2.373 -20.870 1.00 95.62 70 PRO A C 1
ATOM 534 O O . PRO A 1 70 ? 4.592 2.840 -21.511 1.00 95.62 70 PRO A O 1
ATOM 537 N N . GLU A 1 71 ? 5.492 1.157 -20.332 1.00 95.31 71 GLU A N 1
ATOM 538 C CA . GLU A 1 71 ? 4.371 0.227 -20.438 1.00 95.31 71 GLU A CA 1
ATOM 539 C C . GLU A 1 71 ? 3.248 0.477 -19.410 1.00 95.31 71 GLU A C 1
ATOM 541 O O . GLU A 1 71 ? 2.233 -0.220 -19.468 1.00 95.31 71 GLU A O 1
ATOM 546 N N . LEU A 1 72 ? 3.431 1.418 -18.470 1.00 93.06 72 LEU A N 1
ATOM 547 C CA . LEU A 1 72 ? 2.474 1.771 -17.408 1.00 93.06 72 LEU A CA 1
ATOM 548 C C . LEU A 1 72 ? 1.691 3.043 -17.754 1.00 93.06 72 LEU A C 1
ATOM 550 O O . LEU A 1 72 ? 0.455 3.017 -17.560 1.00 93.06 72 LEU A O 1
#